Protein AF-A0A8T5SQW2-F1 (afdb_monomer_lite)

Sequence (86 aa):
MTVIVLAMHGAPAKDFPGSELMEFFKLHMALEHGGDGYPQAMHHKHDEMDDKIRQWPRNAENDPFWDASHKLAEELSRVTRYDVIV

Foldseek 3Di:
DDEAEQDDDDDFFQPPDPVLVVVLVVLVVVCVVPPPPDDVVSVVVNVVSVVCRVPPDDDCVRGVPVVVSVVVQVVCCVVVVHHYHD

pLDDT: mean 94.52, std 5.59, range [69.0, 98.25]

Secondary structure (DSSP, 8-state):
--EEE--------TTS-HHHHHHHHHHHHHHHHHGGGS-HHHHHHHHHHHHHHHHS---TTT-HHHHHHHHHHHHHHHHH-SEEE-

Radius of gyration: 16.77 Å; chains: 1; bounding box: 34×25×44 Å

Structure (mmCIF, N/CA/C/O backbone):
data_AF-A0A8T5SQW2-F1
#
_entry.id   AF-A0A8T5SQW2-F1
#
loop_
_atom_site.group_PDB
_atom_site.id
_atom_site.type_symbol
_atom_site.label_atom_id
_atom_site.label_alt_id
_atom_site.label_comp_id
_atom_site.label_asym_id
_atom_site.label_entity_id
_atom_site.label_seq_id
_atom_site.pdbx_PDB_ins_code
_atom_site.Cartn_x
_atom_site.Cartn_y
_atom_site.Cartn_z
_atom_site.occupancy
_atom_site.B_iso_or_equiv
_atom_site.auth_seq_id
_atom_site.auth_comp_id
_atom_site.auth_asym_id
_atom_site.auth_atom_id
_atom_site.pdbx_PDB_model_num
ATOM 1 N N . MET A 1 1 ? -19.442 -18.322 8.657 1.00 80.44 1 MET A N 1
ATOM 2 C CA . MET A 1 1 ? -18.318 -17.496 9.136 1.00 80.44 1 MET A CA 1
ATOM 3 C C . MET A 1 1 ? -18.333 -16.225 8.312 1.00 80.44 1 MET A C 1
ATOM 5 O O . MET A 1 1 ? -18.453 -16.338 7.099 1.00 80.44 1 MET A O 1
ATOM 9 N N . THR A 1 2 ? -18.315 -15.062 8.955 1.00 94.75 2 THR A N 1
ATOM 10 C CA . THR A 1 2 ? -18.344 -13.759 8.276 1.00 94.75 2 THR A CA 1
ATOM 11 C C . THR A 1 2 ? -16.997 -13.089 8.492 1.00 94.75 2 THR A C 1
ATOM 13 O O . THR A 1 2 ? -16.512 -13.072 9.620 1.00 94.75 2 THR A O 1
ATOM 16 N N . VAL A 1 3 ? -16.411 -12.568 7.418 1.00 97.44 3 VAL A N 1
ATOM 17 C CA . VAL A 1 3 ? -15.131 -11.850 7.413 1.00 97.44 3 VAL A CA 1
ATOM 18 C C . VAL A 1 3 ? -15.363 -10.501 6.745 1.00 97.44 3 VAL A C 1
ATOM 20 O O . VAL A 1 3 ? -16.138 -10.411 5.791 1.00 97.44 3 VAL A O 1
ATOM 23 N N . ILE A 1 4 ? -14.711 -9.460 7.249 1.00 97.62 4 ILE A N 1
ATOM 24 C CA . ILE A 1 4 ? -14.706 -8.133 6.634 1.00 97.62 4 ILE A CA 1
ATOM 25 C C . ILE A 1 4 ? -13.396 -7.980 5.860 1.00 97.62 4 ILE A C 1
ATOM 27 O O . ILE A 1 4 ? -12.322 -8.213 6.406 1.00 97.62 4 ILE A O 1
ATOM 31 N N . VAL A 1 5 ? -13.480 -7.570 4.596 1.00 97.50 5 VAL A N 1
ATOM 32 C CA . VAL A 1 5 ? -12.309 -7.218 3.782 1.00 97.50 5 VAL A CA 1
ATOM 33 C C . VAL A 1 5 ? -12.248 -5.700 3.662 1.00 97.50 5 VAL A C 1
ATOM 35 O O . VAL A 1 5 ? -13.168 -5.084 3.121 1.00 97.50 5 VAL A O 1
ATOM 38 N N . LEU A 1 6 ? -11.180 -5.099 4.181 1.00 96.56 6 LEU A N 1
ATOM 39 C CA . LEU A 1 6 ? -10.914 -3.668 4.119 1.00 96.56 6 LEU A CA 1
ATOM 40 C C . LEU A 1 6 ? -9.986 -3.367 2.936 1.00 96.56 6 LEU A C 1
ATOM 42 O O . LEU A 1 6 ? -8.774 -3.300 3.080 1.00 96.56 6 LEU A O 1
ATOM 46 N N . ALA A 1 7 ? -10.571 -3.155 1.758 1.00 95.31 7 ALA A N 1
ATOM 47 C CA . ALA A 1 7 ? -9.812 -2.800 0.562 1.00 95.31 7 ALA A CA 1
ATOM 48 C C . ALA A 1 7 ? -9.521 -1.290 0.509 1.00 95.31 7 ALA A C 1
ATOM 50 O O . ALA A 1 7 ? -10.443 -0.470 0.483 1.00 95.31 7 ALA A O 1
ATOM 51 N N . MET A 1 8 ? -8.239 -0.922 0.453 1.00 90.81 8 MET A N 1
ATOM 52 C CA . MET A 1 8 ? -7.780 0.470 0.376 1.00 90.81 8 MET A CA 1
ATOM 53 C C . MET A 1 8 ? -6.788 0.656 -0.775 1.00 90.81 8 MET A C 1
ATOM 55 O O . MET A 1 8 ? -6.122 -0.285 -1.200 1.00 90.81 8 MET A O 1
ATOM 59 N N . HIS A 1 9 ? -6.692 1.880 -1.300 1.00 88.88 9 HIS A N 1
ATOM 60 C CA . HIS A 1 9 ? -5.663 2.198 -2.289 1.00 88.88 9 HIS A CA 1
ATOM 61 C C . HIS A 1 9 ? -4.299 2.220 -1.593 1.00 88.88 9 HIS A C 1
ATOM 63 O O . HIS A 1 9 ? -4.098 2.983 -0.649 1.00 88.88 9 HIS A O 1
ATOM 69 N N . GLY A 1 10 ? -3.378 1.378 -2.058 1.00 87.06 10 GLY A N 1
ATOM 70 C CA . GLY A 1 10 ? -2.001 1.357 -1.578 1.00 87.06 10 GLY A CA 1
ATOM 71 C C . GLY A 1 10 ? -1.119 2.390 -2.279 1.00 87.06 10 GLY A C 1
ATOM 72 O O . GLY A 1 10 ? -1.450 2.911 -3.343 1.00 87.06 10 GLY A O 1
ATOM 73 N N . ALA A 1 11 ? 0.045 2.643 -1.690 1.00 91.06 11 ALA A N 1
ATOM 74 C CA . ALA A 1 11 ? 1.145 3.369 -2.314 1.00 91.06 11 ALA A CA 1
ATOM 75 C C . ALA A 1 11 ? 2.480 2.707 -1.928 1.00 91.06 11 ALA A C 1
ATOM 77 O O . ALA A 1 11 ? 2.532 1.976 -0.934 1.00 91.06 11 ALA A O 1
ATOM 78 N N . PRO A 1 12 ? 3.568 2.918 -2.685 1.00 94.44 12 PRO A N 1
ATOM 79 C CA . PRO A 1 12 ? 4.911 2.588 -2.215 1.00 94.44 12 PRO A CA 1
ATOM 80 C C . PRO A 1 12 ? 5.256 3.381 -0.946 1.00 94.44 12 PRO A C 1
ATOM 82 O O . PRO A 1 12 ? 4.845 4.536 -0.806 1.00 94.44 12 PRO A O 1
ATOM 85 N N . ALA A 1 13 ? 6.035 2.782 -0.042 1.00 97.19 13 ALA A N 1
ATOM 86 C CA . ALA A 1 13 ? 6.553 3.489 1.126 1.00 97.19 13 ALA A CA 1
ATOM 87 C C . ALA A 1 13 ? 7.434 4.673 0.688 1.00 97.19 13 ALA A C 1
ATOM 89 O O . ALA A 1 13 ? 8.189 4.575 -0.281 1.00 97.19 13 ALA A O 1
ATOM 90 N N . LYS A 1 14 ? 7.353 5.799 1.402 1.00 97.06 14 LYS A N 1
ATOM 91 C CA . LYS A 1 14 ? 8.041 7.055 1.040 1.00 97.06 14 LYS A CA 1
ATOM 92 C C . LYS A 1 14 ? 9.564 6.940 1.009 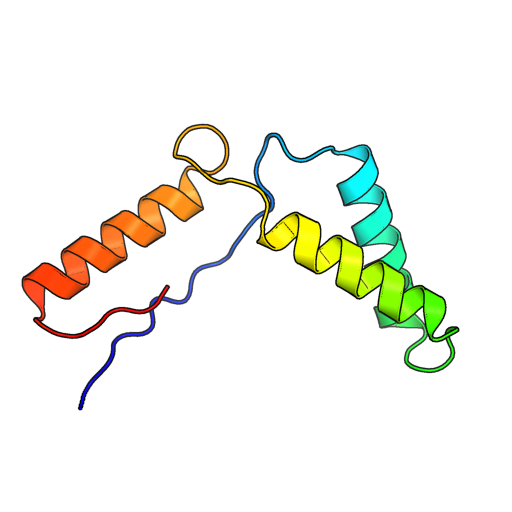1.00 97.06 14 LYS A C 1
ATOM 94 O O . LYS A 1 14 ? 10.216 7.731 0.335 1.00 97.06 14 LYS A O 1
ATOM 99 N N . ASP A 1 15 ? 10.113 6.009 1.776 1.00 97.75 15 ASP A N 1
ATOM 100 C CA . ASP A 1 15 ? 11.546 5.747 1.897 1.00 97.75 15 ASP A CA 1
ATOM 101 C C . ASP A 1 15 ? 12.033 4.624 0.966 1.00 97.75 15 ASP A C 1
ATOM 103 O O . ASP A 1 15 ? 13.223 4.306 0.966 1.00 97.75 15 ASP A O 1
ATOM 107 N N . PHE A 1 16 ? 11.149 4.044 0.146 1.00 97.81 16 PHE A N 1
ATOM 108 C CA . PHE A 1 16 ? 11.551 3.078 -0.866 1.00 97.81 16 PHE A CA 1
ATOM 109 C C . PHE A 1 16 ? 12.473 3.745 -1.910 1.00 97.81 16 PHE A C 1
ATOM 111 O O . PHE A 1 16 ? 12.187 4.865 -2.353 1.00 97.81 16 PHE A O 1
ATOM 118 N N . PRO A 1 17 ? 13.564 3.091 -2.363 1.00 97.88 17 PRO A N 1
ATOM 119 C CA . PRO A 1 17 ? 14.508 3.693 -3.301 1.00 97.88 17 PRO A CA 1
ATOM 120 C C . PRO A 1 17 ? 13.854 4.142 -4.618 1.00 97.88 17 PRO A C 1
ATOM 122 O O . PRO A 1 17 ? 13.416 3.332 -5.436 1.00 97.88 17 PRO A O 1
ATOM 125 N N . GLY A 1 18 ? 13.844 5.455 -4.870 1.00 96.94 18 GLY A N 1
ATOM 126 C CA . GLY A 1 18 ? 13.182 6.030 -6.048 1.00 96.94 18 GLY A CA 1
ATOM 127 C C . GLY A 1 18 ? 13.742 5.550 -7.394 1.00 96.94 18 GLY A C 1
ATOM 128 O O . GLY A 1 18 ? 13.000 5.459 -8.370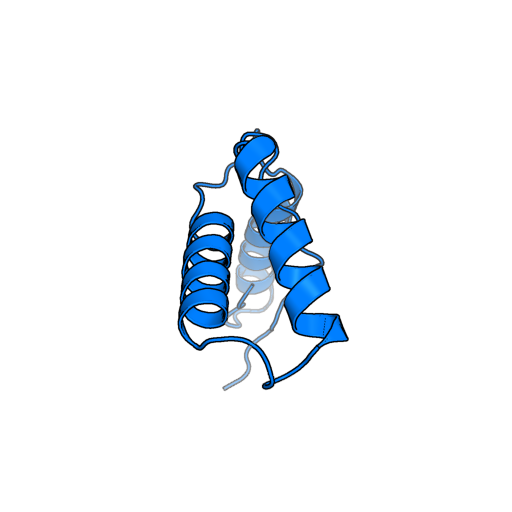 1.00 96.94 18 GLY A O 1
ATOM 129 N N . SER A 1 19 ? 15.031 5.195 -7.459 1.00 97.50 19 SER A N 1
ATOM 130 C CA . SER A 1 19 ? 15.642 4.621 -8.666 1.00 97.50 19 SER A CA 1
ATOM 131 C C . SER A 1 19 ? 15.072 3.245 -9.004 1.00 97.50 19 SER A C 1
ATOM 133 O O . SER A 1 19 ? 14.785 2.977 -10.168 1.00 97.50 19 SER A O 1
ATOM 135 N N . GLU A 1 20 ? 14.873 2.405 -7.989 1.00 97.69 20 GLU A N 1
ATOM 136 C CA . GLU A 1 20 ? 14.294 1.073 -8.153 1.00 97.69 20 GLU A CA 1
ATOM 137 C C . GLU A 1 20 ? 12.808 1.165 -8.492 1.00 97.69 20 GLU A C 1
ATOM 139 O O . GLU A 1 20 ? 12.334 0.477 -9.390 1.00 97.69 20 GLU A O 1
ATOM 144 N N . LEU A 1 21 ? 12.084 2.084 -7.848 1.00 97.38 21 LEU A N 1
ATOM 145 C CA . LEU A 1 21 ? 10.674 2.319 -8.150 1.00 97.38 21 LEU A CA 1
ATOM 146 C C . LEU A 1 21 ? 10.474 2.790 -9.598 1.00 97.38 21 LEU A C 1
ATOM 148 O O . LEU A 1 21 ? 9.570 2.332 -10.294 1.00 97.38 21 LEU A O 1
ATOM 152 N N . MET A 1 22 ? 11.341 3.683 -10.082 1.00 97.44 22 MET A N 1
ATOM 153 C CA . MET A 1 22 ? 11.319 4.126 -11.476 1.00 97.44 22 MET A CA 1
ATOM 154 C C . MET A 1 22 ? 11.619 2.977 -12.446 1.00 97.44 22 MET A C 1
ATOM 156 O O . MET A 1 22 ? 11.011 2.906 -13.514 1.00 97.44 22 MET A O 1
ATOM 160 N N . GLU A 1 23 ? 12.571 2.106 -12.118 1.00 97.12 23 GLU A N 1
ATOM 161 C CA . GLU A 1 23 ? 12.886 0.933 -12.934 1.00 97.12 23 GLU A CA 1
ATOM 162 C C . GLU A 1 23 ? 11.714 -0.055 -12.975 1.00 97.12 23 GLU A C 1
ATOM 164 O O . GLU A 1 23 ? 11.345 -0.495 -14.065 1.00 97.12 23 GLU A O 1
ATOM 169 N N . PHE A 1 24 ? 11.066 -0.304 -11.833 1.00 97.62 24 PHE A N 1
ATOM 170 C CA . PHE A 1 24 ? 9.846 -1.103 -11.757 1.00 97.62 24 PHE A CA 1
ATOM 171 C C . PHE A 1 24 ? 8.759 -0.543 -12.672 1.00 97.62 24 PHE A C 1
ATOM 173 O O . PHE A 1 24 ? 8.255 -1.264 -13.526 1.00 97.62 24 PHE A O 1
ATOM 180 N N . PHE A 1 25 ? 8.435 0.750 -12.566 1.00 96.31 25 PHE A N 1
ATOM 181 C CA . PHE A 1 25 ? 7.381 1.341 -13.394 1.00 96.31 25 PHE A CA 1
ATOM 182 C C . PHE A 1 25 ? 7.718 1.322 -14.885 1.00 96.31 25 PHE A C 1
ATOM 184 O O . PHE A 1 25 ? 6.839 1.068 -15.702 1.00 96.31 25 PHE A O 1
ATOM 191 N N . LYS A 1 26 ? 8.983 1.531 -15.268 1.00 95.56 26 LYS A N 1
ATOM 192 C CA . LYS A 1 26 ? 9.404 1.387 -16.672 1.00 95.56 26 LYS A CA 1
ATOM 193 C C . LYS A 1 26 ? 9.167 -0.032 -17.186 1.00 95.56 26 LYS A C 1
ATOM 195 O O . LYS A 1 26 ? 8.665 -0.193 -18.296 1.00 95.56 26 LYS A O 1
ATOM 200 N N . LEU A 1 27 ? 9.527 -1.038 -16.390 1.00 95.12 27 LEU A N 1
ATOM 201 C CA . LEU A 1 27 ? 9.344 -2.443 -16.739 1.00 95.12 27 LEU A CA 1
ATOM 202 C C . LEU A 1 27 ? 7.861 -2.827 -16.777 1.00 95.12 27 LEU A C 1
ATOM 204 O O . LEU A 1 27 ? 7.422 -3.450 -17.738 1.00 95.12 27 LEU A O 1
ATOM 208 N N . HIS A 1 28 ? 7.087 -2.391 -15.785 1.00 95.50 28 HIS A N 1
ATOM 209 C CA . HIS A 1 28 ? 5.650 -2.620 -15.702 1.00 95.50 28 HIS A CA 1
ATOM 210 C C . HIS A 1 28 ? 4.922 -2.061 -16.928 1.00 95.50 28 HIS A C 1
ATOM 212 O O . HIS A 1 28 ? 4.221 -2.800 -17.610 1.00 95.50 28 HIS A O 1
ATOM 218 N N . MET A 1 29 ? 5.189 -0.801 -17.292 1.00 94.19 29 MET A N 1
ATOM 219 C CA . MET A 1 29 ? 4.609 -0.189 -18.490 1.00 94.19 29 MET A CA 1
ATOM 220 C C . MET A 1 29 ? 5.023 -0.913 -19.776 1.00 94.19 29 MET A C 1
ATOM 222 O O . MET A 1 29 ? 4.219 -1.012 -20.699 1.00 94.19 29 MET A O 1
ATOM 226 N N . ALA A 1 30 ? 6.263 -1.404 -19.873 1.00 92.56 30 ALA A N 1
ATOM 227 C CA . ALA A 1 30 ? 6.695 -2.170 -21.040 1.00 92.56 30 ALA A CA 1
ATOM 228 C C . ALA A 1 30 ? 5.892 -3.474 -21.167 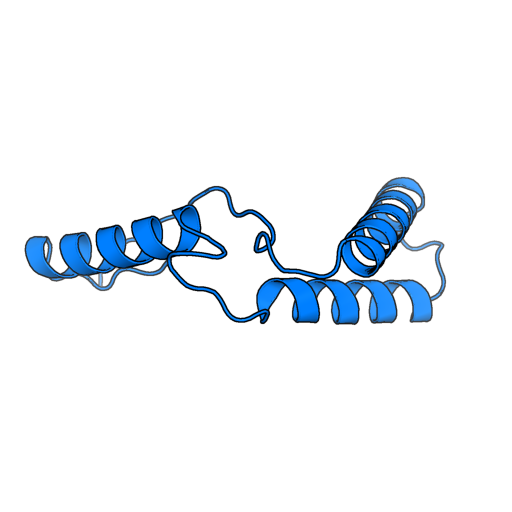1.00 92.56 30 ALA A C 1
ATOM 230 O O . ALA A 1 30 ? 5.336 -3.738 -22.231 1.00 92.56 30 ALA A O 1
ATOM 231 N N . LEU A 1 31 ? 5.772 -4.238 -20.076 1.00 92.75 31 LEU A N 1
ATOM 232 C CA . LEU A 1 31 ? 5.014 -5.491 -20.045 1.00 92.75 31 LEU A CA 1
ATOM 233 C C . LEU A 1 31 ? 3.517 -5.277 -20.317 1.00 92.75 31 LEU A C 1
ATOM 235 O O . LEU A 1 31 ? 2.940 -6.036 -21.092 1.00 92.75 31 LEU A O 1
ATOM 239 N N . GLU A 1 32 ? 2.904 -4.220 -19.770 1.00 90.81 32 GLU A N 1
ATOM 240 C CA . GLU A 1 32 ? 1.498 -3.884 -20.045 1.00 90.81 32 GLU A CA 1
ATOM 241 C C . GLU A 1 32 ? 1.232 -3.619 -21.536 1.00 90.81 32 GLU A C 1
ATOM 243 O O . GLU A 1 32 ? 0.192 -4.0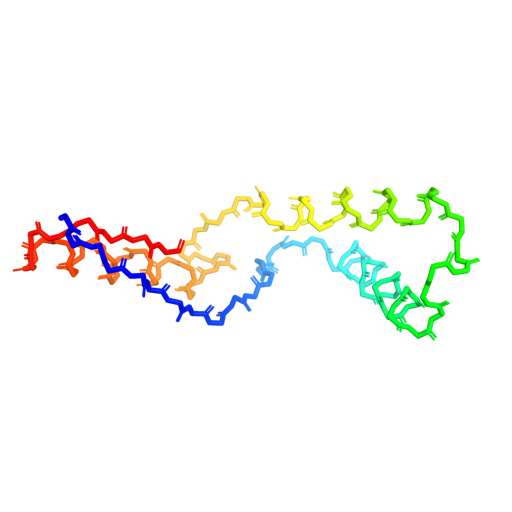20 -22.058 1.00 90.81 32 GLU A O 1
ATOM 248 N N . HIS A 1 33 ? 2.162 -2.965 -22.242 1.00 87.75 33 HIS A N 1
ATOM 249 C CA . HIS A 1 33 ? 1.971 -2.606 -23.651 1.00 87.75 33 HIS A CA 1
ATOM 250 C C . HIS A 1 33 ? 2.324 -3.720 -24.641 1.00 87.75 33 HIS A C 1
ATOM 252 O O . HIS A 1 33 ? 1.739 -3.762 -25.724 1.00 87.75 33 HIS A O 1
ATOM 258 N N . GLY A 1 34 ? 3.302 -4.578 -24.333 1.00 78.69 34 GLY A N 1
ATOM 259 C CA . GLY A 1 34 ? 3.746 -5.626 -25.2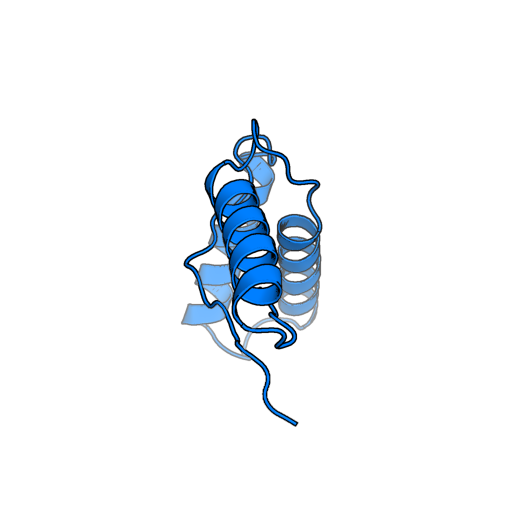65 1.00 78.69 34 GLY A CA 1
ATOM 260 C C . GLY A 1 34 ? 3.277 -7.044 -24.938 1.00 78.69 34 GLY A C 1
ATOM 261 O O . GLY A 1 34 ? 3.514 -7.939 -25.750 1.00 78.69 34 GLY A O 1
ATOM 262 N N . GLY A 1 35 ? 2.589 -7.256 -23.810 1.00 69.00 35 GLY A N 1
ATOM 263 C CA . GLY A 1 35 ? 2.009 -8.549 -23.436 1.00 69.00 35 GLY A CA 1
ATOM 264 C C . GLY A 1 35 ? 3.041 -9.681 -23.339 1.00 69.00 35 GLY A C 1
ATOM 265 O O . GLY A 1 35 ? 4.212 -9.450 -23.041 1.00 69.00 35 GLY A O 1
ATOM 266 N N . ASP A 1 36 ? 2.616 -10.910 -23.645 1.00 69.31 36 ASP A N 1
ATOM 267 C CA . ASP A 1 36 ? 3.421 -12.142 -23.506 1.00 69.31 36 ASP A CA 1
ATOM 268 C C . ASP A 1 36 ? 4.580 -12.270 -24.520 1.00 69.31 36 ASP A C 1
ATOM 270 O O . ASP A 1 36 ? 5.265 -13.292 -24.578 1.00 69.31 36 ASP A O 1
ATOM 274 N N . GLY A 1 37 ? 4.804 -11.257 -25.364 1.00 79.44 37 GLY A N 1
ATOM 275 C CA . GLY A 1 37 ? 5.888 -11.245 -26.349 1.00 79.44 37 GLY A CA 1
ATOM 276 C C . GLY A 1 37 ? 7.276 -10.991 -25.751 1.00 79.44 37 GLY A C 1
ATOM 277 O O . GLY A 1 37 ? 8.278 -11.109 -26.461 1.00 79.44 37 GLY A O 1
ATOM 278 N N . TYR A 1 38 ? 7.355 -10.627 -24.469 1.00 85.88 38 TYR A N 1
ATOM 279 C CA . TYR A 1 38 ? 8.616 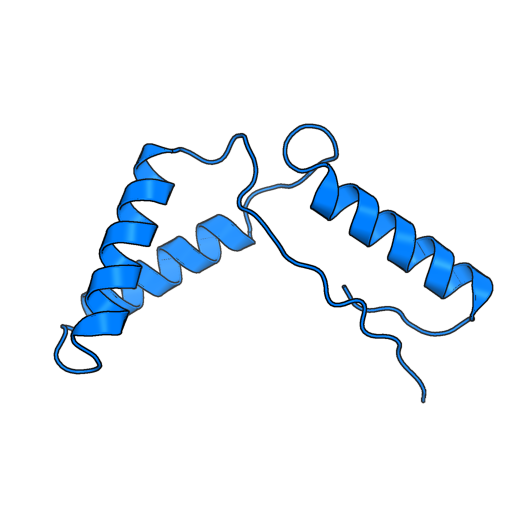-10.349 -23.790 1.00 85.88 38 TYR A CA 1
ATOM 280 C C . TYR A 1 38 ? 9.280 -11.610 -23.219 1.00 85.88 38 TYR A C 1
ATOM 282 O O . TYR A 1 38 ? 8.614 -12.586 -22.877 1.00 85.88 38 TYR A O 1
ATOM 290 N N . PRO A 1 39 ? 10.621 -11.618 -23.085 1.00 90.06 39 PRO A N 1
ATOM 291 C CA . PRO A 1 39 ? 11.329 -12.736 -22.475 1.00 90.06 39 PRO A CA 1
ATOM 292 C C . PRO A 1 39 ? 10.831 -13.019 -21.053 1.00 90.06 39 PRO A C 1
ATOM 294 O O . PRO A 1 39 ? 10.671 -12.093 -20.260 1.00 90.06 39 PRO A O 1
ATOM 297 N N . GLN A 1 40 ? 10.713 -14.296 -20.678 1.00 90.56 40 GLN A N 1
ATOM 298 C CA . GLN A 1 40 ? 10.327 -14.714 -19.320 1.00 90.56 40 GLN A CA 1
ATOM 299 C C . GLN A 1 40 ? 11.192 -14.070 -18.219 1.00 90.56 40 GLN A C 1
ATOM 301 O O . GLN A 1 40 ? 10.704 -13.784 -17.132 1.00 90.56 40 GLN A O 1
ATOM 306 N N . ALA A 1 41 ? 12.463 -13.776 -18.511 1.00 92.50 41 ALA A N 1
ATOM 307 C CA . ALA A 1 41 ? 13.355 -13.067 -17.595 1.00 92.50 41 ALA A CA 1
ATOM 308 C C . ALA A 1 41 ? 12.863 -11.651 -17.226 1.00 92.50 41 ALA A C 1
ATOM 310 O O . ALA A 1 41 ? 13.133 -11.186 -16.124 1.00 92.50 41 ALA A O 1
ATOM 311 N N . MET A 1 42 ? 12.141 -10.964 -18.120 1.00 93.81 42 MET A N 1
ATOM 312 C CA . MET A 1 42 ? 11.533 -9.664 -17.815 1.00 93.81 42 MET A CA 1
ATOM 313 C C . MET A 1 42 ? 10.350 -9.804 -16.861 1.00 93.81 42 MET A C 1
ATOM 315 O O . MET A 1 42 ? 10.250 -9.007 -15.935 1.00 93.81 42 MET A O 1
ATOM 319 N N . HIS A 1 43 ? 9.502 -10.819 -17.050 1.00 93.31 43 HIS A N 1
ATOM 320 C CA . HIS A 1 43 ? 8.417 -11.124 -16.113 1.00 93.31 43 HIS A CA 1
ATOM 321 C C . HIS A 1 43 ? 8.973 -11.472 -14.735 1.00 93.31 43 HIS A C 1
ATOM 323 O O . HIS A 1 43 ? 8.577 -10.871 -13.749 1.00 93.31 43 HIS A O 1
ATOM 329 N N . HIS A 1 44 ? 9.980 -12.345 -14.681 1.00 94.75 44 HIS A N 1
ATOM 330 C CA . HIS A 1 44 ? 10.612 -12.710 -13.418 1.00 94.75 44 HIS A CA 1
ATOM 331 C C . HIS A 1 44 ? 11.196 -11.495 -12.688 1.00 94.75 44 HIS A C 1
ATOM 333 O O . HIS A 1 44 ? 10.953 -11.315 -11.502 1.00 94.75 44 HIS A O 1
ATOM 339 N N . LYS A 1 45 ? 11.902 -10.617 -13.410 1.00 95.81 45 LYS A N 1
ATOM 340 C CA . LYS A 1 45 ? 12.425 -9.375 -12.834 1.00 95.81 45 LYS A CA 1
ATOM 341 C C . LYS A 1 45 ? 11.307 -8.441 -12.359 1.00 95.81 45 LYS A C 1
ATOM 343 O O . LYS A 1 45 ? 11.471 -7.762 -11.351 1.00 95.81 45 LYS A O 1
ATOM 348 N N . HIS A 1 46 ? 10.194 -8.364 -13.089 1.00 96.56 46 HIS A N 1
ATOM 349 C CA . HIS A 1 46 ? 9.033 -7.572 -12.680 1.00 96.56 46 HIS A CA 1
ATOM 350 C C . HIS A 1 46 ? 8.445 -8.101 -11.370 1.00 96.56 46 HIS A C 1
ATOM 352 O O . HIS A 1 46 ? 8.285 -7.307 -10.445 1.00 96.56 46 HIS A O 1
ATOM 358 N N . ASP A 1 47 ? 8.248 -9.415 -11.263 1.00 96.06 47 ASP A N 1
ATOM 359 C CA . ASP A 1 47 ? 7.745 -10.078 -10.057 1.00 96.06 47 ASP A CA 1
ATOM 360 C C . ASP A 1 47 ? 8.687 -9.864 -8.859 1.00 96.06 47 ASP A C 1
ATOM 362 O O . ASP A 1 47 ? 8.242 -9.474 -7.784 1.00 96.06 47 ASP A O 1
ATOM 366 N N . GLU A 1 48 ? 10.004 -10.025 -9.047 1.00 97.75 48 GLU A N 1
ATOM 367 C CA . GLU A 1 48 ? 11.008 -9.775 -8.000 1.00 97.75 48 GLU A CA 1
ATOM 368 C C . GLU A 1 48 ? 10.947 -8.335 -7.467 1.00 97.75 48 GLU A C 1
ATOM 370 O O . GLU A 1 48 ? 11.076 -8.088 -6.263 1.00 97.75 48 GLU A O 1
ATOM 375 N N . MET A 1 49 ? 10.763 -7.364 -8.365 1.00 97.81 49 MET A N 1
ATOM 376 C CA . MET A 1 49 ? 10.659 -5.956 -7.993 1.00 97.81 49 MET A CA 1
ATOM 377 C C . MET A 1 49 ? 9.318 -5.641 -7.319 1.00 97.81 49 MET A C 1
ATOM 379 O O . MET A 1 49 ? 9.310 -4.889 -6.343 1.00 97.81 49 MET A O 1
ATOM 383 N N . ASP A 1 50 ? 8.209 -6.221 -7.792 1.00 97.19 50 ASP A N 1
ATOM 384 C CA . ASP A 1 50 ? 6.889 -6.077 -7.164 1.00 97.19 50 ASP A CA 1
ATOM 385 C C . ASP A 1 50 ? 6.905 -6.639 -5.737 1.00 97.19 50 ASP A C 1
ATOM 387 O O . ASP A 1 50 ? 6.524 -5.951 -4.786 1.00 97.19 50 ASP A O 1
ATOM 391 N N . ASP A 1 51 ? 7.447 -7.845 -5.557 1.00 97.56 51 ASP A N 1
ATOM 392 C CA . ASP A 1 51 ? 7.599 -8.481 -4.249 1.00 97.56 51 ASP A CA 1
ATOM 393 C C . ASP A 1 51 ? 8.441 -7.625 -3.306 1.00 97.56 51 ASP A C 1
ATOM 395 O O . ASP A 1 51 ? 8.063 -7.410 -2.150 1.00 97.56 51 ASP A O 1
ATOM 399 N N . LYS A 1 52 ? 9.547 -7.059 -3.799 1.00 97.69 52 LYS A N 1
ATOM 400 C CA . LYS A 1 52 ? 10.384 -6.153 -3.008 1.00 97.69 52 LYS A CA 1
ATOM 401 C C . LYS A 1 52 ? 9.623 -4.897 -2.564 1.00 97.69 52 LYS A C 1
ATOM 403 O O . LYS A 1 52 ? 9.779 -4.474 -1.419 1.00 97.69 52 LYS A O 1
ATOM 408 N N . ILE A 1 53 ? 8.801 -4.301 -3.432 1.00 97.12 53 ILE A N 1
ATOM 409 C CA . ILE A 1 53 ? 7.980 -3.120 -3.101 1.00 97.12 53 ILE A CA 1
ATOM 410 C C . ILE A 1 53 ? 6.892 -3.478 -2.076 1.00 97.12 53 ILE A C 1
ATOM 412 O O . ILE A 1 53 ? 6.622 -2.703 -1.151 1.00 97.12 53 ILE A O 1
ATOM 416 N N . ARG A 1 54 ? 6.264 -4.651 -2.214 1.00 94.69 54 ARG A N 1
ATOM 417 C CA . ARG A 1 54 ? 5.207 -5.127 -1.308 1.00 94.69 54 ARG A CA 1
ATOM 418 C C . ARG A 1 54 ? 5.735 -5.475 0.078 1.00 94.69 54 ARG A C 1
ATOM 420 O O . ARG A 1 54 ? 5.097 -5.127 1.067 1.00 94.69 54 ARG A O 1
ATOM 427 N N . GLN A 1 55 ? 6.887 -6.137 0.143 1.00 95.69 55 GLN A N 1
ATOM 428 C CA . GLN A 1 55 ? 7.507 -6.596 1.389 1.00 95.69 55 GLN A CA 1
ATOM 429 C C . GLN A 1 55 ? 8.331 -5.513 2.094 1.00 95.69 55 GLN A C 1
ATOM 431 O O . GLN A 1 55 ? 8.840 -5.752 3.191 1.00 95.69 55 GLN A O 1
ATOM 436 N N . TRP A 1 56 ? 8.481 -4.331 1.487 1.00 97.38 56 TRP A N 1
ATOM 437 C CA . TRP A 1 56 ? 9.214 -3.233 2.104 1.00 97.38 56 TRP A CA 1
ATOM 438 C C . TRP A 1 56 ? 8.626 -2.895 3.483 1.00 97.38 56 TRP A C 1
ATOM 440 O O . TRP A 1 56 ? 7.405 -2.746 3.584 1.00 97.38 56 TRP A O 1
ATOM 450 N N . PRO A 1 57 ? 9.446 -2.764 4.545 1.00 96.75 57 PRO A N 1
ATOM 451 C CA . PRO A 1 57 ? 8.944 -2.472 5.883 1.00 96.75 57 PRO A CA 1
ATOM 452 C C . PRO A 1 57 ? 8.121 -1.182 5.918 1.00 96.75 57 PRO A C 1
ATOM 454 O O . PRO A 1 57 ? 8.565 -0.143 5.429 1.00 96.75 57 PRO A O 1
ATOM 457 N N . ARG A 1 58 ? 6.932 -1.238 6.525 1.00 96.81 58 ARG A N 1
ATOM 458 C CA . ARG A 1 58 ? 6.014 -0.097 6.644 1.00 96.81 58 ARG A CA 1
ATOM 459 C C . ARG A 1 58 ? 5.796 0.283 8.097 1.00 96.81 58 ARG A C 1
ATOM 461 O O . ARG A 1 58 ? 5.746 -0.568 8.982 1.00 96.81 58 ARG A O 1
ATOM 468 N N . ASN A 1 59 ? 5.678 1.579 8.333 1.00 95.88 59 ASN A N 1
ATOM 469 C CA . ASN A 1 59 ? 5.356 2.174 9.617 1.00 95.88 59 ASN A CA 1
ATOM 470 C C . ASN A 1 59 ? 4.637 3.516 9.402 1.00 95.88 59 ASN A C 1
ATOM 472 O O . ASN A 1 59 ? 4.512 4.002 8.279 1.00 95.88 59 ASN A O 1
ATOM 476 N N . ALA A 1 60 ? 4.189 4.142 10.489 1.00 96.88 60 ALA A N 1
ATOM 477 C CA . ALA A 1 60 ? 3.458 5.407 10.430 1.00 96.88 60 ALA A CA 1
ATOM 478 C C . ALA A 1 60 ? 4.250 6.576 9.801 1.00 96.88 60 ALA A C 1
ATOM 480 O O . ALA A 1 60 ? 3.643 7.536 9.323 1.00 96.88 60 ALA A O 1
ATOM 481 N N . GLU A 1 61 ? 5.586 6.525 9.797 1.00 97.69 61 GLU A N 1
ATOM 482 C CA . GLU A 1 61 ? 6.439 7.582 9.244 1.00 97.69 61 GLU A CA 1
ATOM 483 C C . GLU A 1 61 ? 6.579 7.447 7.721 1.00 97.69 61 GLU A C 1
ATOM 485 O O . GLU A 1 61 ? 6.355 8.418 6.983 1.00 97.69 61 GLU A O 1
ATOM 490 N N . ASN A 1 62 ? 6.917 6.245 7.240 1.00 97.44 62 ASN A N 1
ATOM 491 C CA . ASN A 1 62 ? 7.155 5.999 5.819 1.00 97.44 62 ASN A CA 1
ATOM 492 C C . ASN A 1 62 ? 5.878 5.675 5.028 1.00 97.44 62 ASN A C 1
ATOM 494 O O . ASN A 1 62 ? 5.841 5.920 3.821 1.00 97.44 62 ASN A O 1
ATOM 498 N N . ASP A 1 63 ? 4.813 5.221 5.689 1.00 97.06 63 ASP A N 1
ATOM 499 C CA . ASP A 1 63 ? 3.514 4.949 5.080 1.00 97.06 63 ASP A CA 1
ATOM 500 C C . ASP A 1 63 ? 2.344 5.149 6.072 1.00 97.06 63 ASP A C 1
ATOM 502 O O . ASP A 1 63 ? 1.793 4.193 6.632 1.00 97.06 63 ASP A O 1
ATOM 506 N N . PRO A 1 64 ? 1.908 6.406 6.281 1.00 95.50 64 PRO A N 1
ATOM 507 C CA . PRO A 1 64 ? 0.814 6.714 7.201 1.00 95.50 64 PRO A CA 1
ATOM 508 C C . PRO A 1 64 ? -0.543 6.156 6.748 1.00 95.50 64 PRO A C 1
ATOM 510 O O . PRO A 1 64 ? -1.435 5.988 7.578 1.00 95.50 64 PRO A O 1
ATOM 513 N N . PHE A 1 65 ? -0.730 5.879 5.452 1.00 94.81 65 PHE A N 1
ATOM 514 C CA . PHE A 1 65 ? -1.985 5.316 4.953 1.00 94.81 65 PHE A CA 1
ATOM 515 C C . PHE A 1 65 ? -2.079 3.831 5.284 1.00 94.81 65 PHE A C 1
ATOM 517 O O . PHE A 1 65 ? -3.117 3.393 5.782 1.00 94.81 65 PHE A O 1
ATOM 524 N N . TRP A 1 66 ? -1.001 3.069 5.080 1.00 96.00 66 TRP A N 1
ATOM 525 C CA . TRP A 1 66 ? -0.937 1.667 5.490 1.00 96.00 66 TRP A CA 1
ATOM 526 C C . TRP A 1 66 ? -1.161 1.510 7.001 1.00 96.00 66 TRP A C 1
ATOM 528 O O . TRP A 1 66 ? -1.995 0.701 7.409 1.00 96.00 66 TRP A O 1
ATOM 538 N N . ASP A 1 67 ? -0.503 2.340 7.819 1.00 96.88 67 ASP A N 1
ATOM 539 C CA . ASP A 1 67 ? -0.656 2.334 9.282 1.00 96.88 67 ASP A CA 1
ATOM 540 C C . ASP A 1 67 ? -2.098 2.659 9.717 1.00 96.88 67 ASP A C 1
ATOM 542 O O . ASP A 1 67 ? -2.691 1.933 10.517 1.00 96.88 67 ASP A O 1
ATOM 546 N N . ALA A 1 68 ? -2.710 3.700 9.141 1.00 95.69 68 ALA A N 1
ATOM 547 C CA . ALA A 1 68 ? -4.096 4.060 9.440 1.00 95.69 68 ALA A CA 1
ATOM 548 C C . ALA A 1 68 ? -5.097 2.967 9.023 1.00 95.69 68 ALA A C 1
ATOM 550 O O . ALA A 1 68 ? -6.076 2.731 9.731 1.00 95.69 68 ALA A O 1
ATOM 551 N N . SER A 1 69 ? -4.841 2.284 7.904 1.00 95.94 69 SER A N 1
ATOM 552 C CA . SER A 1 69 ? -5.675 1.181 7.406 1.00 95.94 69 SER A CA 1
ATOM 553 C C . SER A 1 69 ? -5.661 -0.009 8.369 1.00 95.94 69 SER A C 1
ATOM 555 O O . SER A 1 69 ? -6.714 -0.549 8.703 1.00 95.94 69 SER A O 1
ATOM 557 N N . HIS A 1 70 ? -4.482 -0.370 8.887 1.00 96.12 70 HIS A N 1
ATOM 558 C CA . HIS A 1 70 ? -4.337 -1.454 9.863 1.00 96.12 70 HIS A CA 1
ATOM 559 C C . HIS A 1 70 ? -5.007 -1.108 11.195 1.00 96.12 70 HIS A C 1
ATOM 561 O O . HIS A 1 70 ? -5.774 -1.912 11.722 1.00 96.12 70 HIS A O 1
ATOM 567 N N . LYS A 1 71 ? -4.829 0.122 11.690 1.00 97.31 71 LYS A N 1
ATOM 568 C CA . LYS A 1 71 ? -5.524 0.597 12.900 1.00 97.31 71 LYS A CA 1
ATOM 569 C C . LYS A 1 71 ? -7.043 0.588 12.737 1.00 97.31 71 LYS A C 1
ATOM 571 O O . LYS A 1 71 ? -7.765 0.201 13.654 1.00 97.31 71 LYS A O 1
ATOM 576 N N . LEU A 1 72 ? -7.549 0.984 11.567 1.00 97.44 72 LEU A N 1
ATOM 577 C CA . LEU A 1 72 ? -8.979 0.916 11.271 1.00 97.44 72 LEU A CA 1
ATOM 578 C C . LEU A 1 72 ? -9.486 -0.533 11.290 1.00 97.44 72 LEU A C 1
ATOM 580 O O . LEU A 1 72 ? -10.557 -0.794 11.835 1.00 97.44 72 LEU A O 1
ATOM 584 N N . ALA A 1 73 ? -8.726 -1.473 10.730 1.00 97.75 73 ALA A N 1
ATOM 585 C CA . ALA A 1 73 ? -9.082 -2.886 10.742 1.00 97.75 73 ALA A CA 1
ATOM 586 C C . ALA A 1 73 ? -9.116 -3.485 12.154 1.00 97.75 73 ALA A C 1
ATOM 588 O O . ALA A 1 73 ? -10.063 -4.201 12.486 1.00 97.75 73 ALA A O 1
ATOM 589 N N . GLU A 1 74 ? -8.144 -3.147 13.003 1.00 97.94 74 GLU A N 1
ATOM 590 C CA . GLU A 1 74 ? -8.124 -3.554 14.413 1.00 97.94 74 GLU A CA 1
ATOM 591 C C . GLU A 1 74 ? -9.377 -3.064 15.155 1.00 97.94 74 GLU A C 1
ATOM 593 O O . GLU A 1 74 ? -10.061 -3.841 15.831 1.00 97.94 74 GLU A O 1
ATOM 598 N N . GLU A 1 75 ? -9.738 -1.791 14.976 1.00 98.25 75 GLU A N 1
ATOM 599 C CA . GLU A 1 75 ? -10.938 -1.212 15.585 1.00 98.25 75 GLU A CA 1
ATOM 600 C C . GLU A 1 75 ? -12.231 -1.836 15.042 1.00 98.25 75 GLU A C 1
ATOM 602 O O . GLU A 1 75 ? -13.145 -2.149 15.814 1.00 98.25 75 GLU A O 1
ATOM 607 N N . LEU A 1 76 ? -12.305 -2.089 13.732 1.00 97.88 76 LEU A N 1
ATOM 608 C CA . LEU A 1 76 ? -13.435 -2.786 13.118 1.00 97.88 76 LEU A CA 1
ATOM 609 C C . LEU A 1 76 ? -13.588 -4.201 13.677 1.00 97.88 76 LEU A C 1
ATOM 611 O O . LEU A 1 76 ? -14.706 -4.601 14.018 1.00 97.88 76 LEU A O 1
ATOM 615 N N . SER A 1 77 ? -12.492 -4.944 13.834 1.00 98.12 77 SER A N 1
ATOM 616 C CA . SER A 1 77 ? -12.531 -6.287 14.415 1.00 98.12 77 SER A CA 1
ATOM 617 C C . SER A 1 77 ? -13.019 -6.239 15.863 1.00 98.12 77 SER A C 1
ATOM 619 O O . SER A 1 77 ? -13.923 -6.983 16.258 1.00 98.12 77 SER A O 1
ATOM 621 N N . ARG A 1 78 ? -12.514 -5.280 16.649 1.00 98.12 78 ARG A N 1
ATOM 622 C CA . ARG A 1 78 ? -12.899 -5.089 18.052 1.00 98.12 78 ARG A CA 1
ATOM 623 C C . ARG A 1 78 ? -14.395 -4.821 18.218 1.00 98.12 78 ARG A C 1
ATOM 625 O O . ARG A 1 78 ? -15.014 -5.404 19.111 1.00 98.12 78 ARG A O 1
ATOM 632 N N . VAL A 1 79 ? -14.966 -3.947 17.389 1.00 98.25 79 VAL A N 1
ATOM 633 C CA . VAL A 1 79 ? -16.374 -3.526 17.485 1.00 98.25 79 VAL A CA 1
ATOM 634 C C . VAL A 1 79 ? -17.327 -4.574 16.909 1.00 98.25 79 VAL A C 1
ATOM 636 O O . VAL A 1 79 ? -18.387 -4.814 17.486 1.00 98.25 79 VAL A O 1
ATOM 639 N N . THR A 1 80 ? -16.964 -5.213 15.796 1.00 97.38 80 THR A N 1
ATOM 640 C CA . THR A 1 80 ? -17.861 -6.141 15.084 1.00 97.38 80 THR A CA 1
ATOM 641 C C . THR A 1 80 ? -17.731 -7.593 15.531 1.00 97.38 80 THR A C 1
ATOM 643 O O . THR A 1 80 ? -18.650 -8.376 15.303 1.00 97.38 80 THR A O 1
ATOM 646 N N . ARG A 1 81 ? -16.618 -7.952 16.188 1.00 97.25 81 ARG A N 1
ATOM 647 C CA . ARG A 1 81 ? -16.234 -9.334 16.528 1.00 97.25 81 ARG A CA 1
ATOM 648 C C . ARG A 1 81 ? -16.028 -10.241 15.311 1.00 97.25 81 ARG A C 1
ATOM 650 O O . ARG A 1 81 ? -16.005 -11.459 15.471 1.00 97.25 81 ARG A O 1
ATOM 657 N N . TYR A 1 82 ? -15.872 -9.662 14.122 1.00 97.81 82 TYR A N 1
ATOM 658 C CA . TYR A 1 82 ? -15.471 -10.391 12.925 1.00 97.81 82 TYR A CA 1
ATOM 659 C C . TYR A 1 82 ? -13.971 -10.273 12.691 1.00 97.81 82 TYR A C 1
ATOM 661 O O . TYR A 1 82 ? -13.333 -9.290 13.081 1.00 97.81 82 TYR A O 1
ATOM 669 N N . ASP A 1 83 ? -13.427 -11.272 12.007 1.00 97.25 83 ASP A N 1
ATOM 670 C CA . ASP A 1 83 ? -12.085 -11.177 11.453 1.00 97.25 83 ASP A CA 1
ATOM 671 C C . ASP A 1 83 ? -12.085 -10.096 10.368 1.00 97.25 83 ASP A C 1
ATOM 673 O O . ASP A 1 83 ? -13.009 -10.021 9.545 1.00 97.25 83 ASP A O 1
ATOM 677 N N . VAL A 1 84 ? -11.057 -9.249 10.382 1.00 97.81 84 VAL A N 1
ATOM 678 C CA . VAL A 1 84 ? -10.859 -8.196 9.384 1.00 97.81 84 VAL A CA 1
ATOM 679 C C . VAL A 1 84 ? -9.540 -8.449 8.672 1.00 97.81 84 VAL A C 1
ATOM 681 O O . VAL A 1 84 ? -8.509 -8.614 9.320 1.00 97.81 84 VAL A O 1
ATOM 684 N N . ILE A 1 85 ? -9.588 -8.486 7.344 1.00 96.88 85 ILE A N 1
ATOM 685 C CA . ILE A 1 85 ? -8.421 -8.630 6.471 1.00 96.88 85 ILE A CA 1
ATOM 686 C C . ILE A 1 85 ? -8.207 -7.293 5.762 1.00 96.88 85 ILE A C 1
ATOM 688 O O . ILE A 1 85 ? -9.174 -6.724 5.251 1.00 96.88 85 ILE A O 1
ATOM 692 N N . VAL A 1 86 ? -6.965 -6.807 5.751 1.00 93.44 86 VAL A N 1
ATOM 693 C CA . VAL A 1 86 ? -6.519 -5.594 5.042 1.00 93.44 86 VAL A CA 1
ATOM 694 C C . VAL A 1 86 ? -5.756 -5.992 3.790 1.00 93.44 86 VAL A C 1
ATOM 696 O O . VAL A 1 86 ? -4.929 -6.924 3.903 1.00 93.44 86 VAL A O 1
#